Protein AF-A0A2S6AZ01-F1 (afdb_monomer)

Mean predicted aligned error: 3.07 Å

pLDDT: mean 93.53, std 9.2, range [55.09, 98.62]

Nearest PDB structures (foldseek):
  3mvp-assembly1_A  TM=8.977E-01  e=1.049E-03  Streptococcus mutans UA159
  3bni-assembly1_A  TM=9.869E-01  e=5.283E-03  Streptomyces coelicolor A3(2)
  5wm9-assembly1_A  TM=9.024E-01  e=1.297E-02  Mycobacterium tuberculosis H37Rv
  3qkx-assembly1_A  TM=9.005E-01  e=1.750E-02  Haemophilus influenzae
  7pt0-assembly1_A  TM=8.709E-01  e=4.561E-02  Streptomyces coelicolor

Sequence (66 aa):
MLPRKRPTQERSQRKFDALLAASR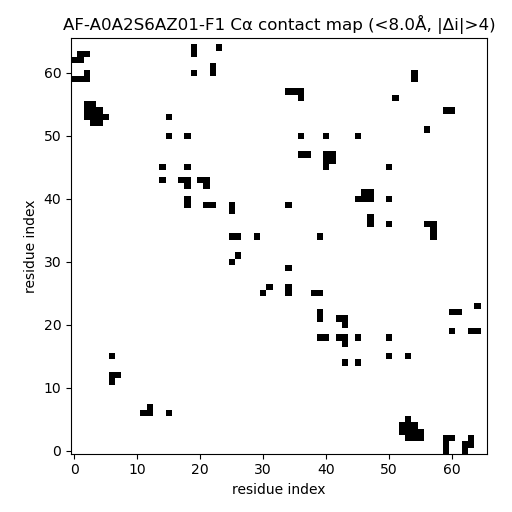DLLTDVGFESFTCEEVAARADVPIGTLYQFFANKYVIVCELN

Foldseek 3Di:
DAWLDDDPDPVLNLLLVLLLVLQVVVCVVPNDVPDFLVSSCVNSVHPSVSSCNTHVTPVNSVVVND

Structure (mmCIF, N/CA/C/O backbone):
data_AF-A0A2S6AZ01-F1
#
_entry.id   AF-A0A2S6AZ01-F1
#
loop_
_atom_site.group_PDB
_atom_site.id
_atom_site.type_symbol
_atom_site.label_atom_id
_atom_site.label_alt_id
_atom_site.label_comp_id
_atom_site.label_asym_id
_atom_site.label_entity_id
_atom_site.label_seq_id
_atom_site.pdbx_PDB_ins_code
_atom_site.Cartn_x
_atom_site.Cartn_y
_atom_site.Cartn_z
_atom_site.occupancy
_atom_site.B_iso_or_equiv
_atom_site.auth_seq_id
_atom_site.auth_comp_id
_atom_site.auth_asym_id
_atom_site.auth_atom_id
_atom_site.pdbx_PDB_model_num
ATOM 1 N N . MET A 1 1 ? 14.719 -5.964 2.025 1.00 55.09 1 MET A N 1
ATOM 2 C CA . MET A 1 1 ? 13.737 -4.859 2.008 1.00 55.09 1 MET A CA 1
ATOM 3 C C . MET A 1 1 ? 12.653 -5.217 3.003 1.00 55.09 1 MET A C 1
ATOM 5 O O . MET A 1 1 ? 12.004 -6.225 2.791 1.00 55.09 1 MET A O 1
ATOM 9 N N . LEU A 1 2 ? 12.528 -4.485 4.108 1.00 61.38 2 LEU A N 1
ATOM 10 C CA . LEU A 1 2 ? 11.532 -4.744 5.155 1.00 61.38 2 LEU A CA 1
ATOM 11 C C . LEU A 1 2 ? 10.675 -3.483 5.349 1.00 61.38 2 LEU A C 1
ATOM 13 O O . LEU A 1 2 ? 11.175 -2.382 5.085 1.00 61.38 2 LEU A O 1
ATOM 17 N N . PRO A 1 3 ? 9.416 -3.610 5.801 1.00 63.59 3 PRO A N 1
ATOM 18 C CA . PRO A 1 3 ? 8.582 -2.473 6.159 1.00 63.59 3 PRO A CA 1
ATOM 19 C C . PRO A 1 3 ? 9.281 -1.647 7.234 1.00 63.59 3 PRO A C 1
ATOM 21 O O . PRO A 1 3 ? 9.934 -2.179 8.133 1.00 63.59 3 PRO A O 1
ATOM 24 N N . ARG A 1 4 ? 9.133 -0.322 7.151 1.00 71.94 4 ARG A N 1
ATOM 25 C CA . ARG A 1 4 ? 9.778 0.617 8.084 1.00 71.94 4 ARG A CA 1
ATOM 26 C C . ARG A 1 4 ? 9.3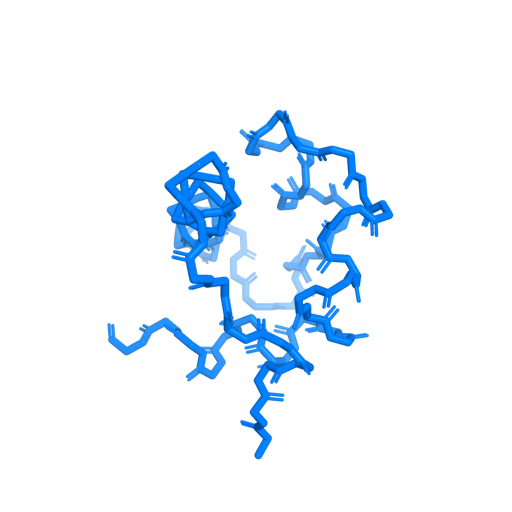23 0.375 9.521 1.00 71.94 4 ARG A C 1
ATOM 28 O O . ARG A 1 4 ? 10.073 0.641 10.457 1.00 71.94 4 ARG A O 1
ATOM 35 N N . LYS A 1 5 ? 8.094 -0.114 9.691 1.00 75.62 5 LYS A N 1
ATOM 36 C CA . LYS A 1 5 ? 7.507 -0.454 10.982 1.00 75.62 5 LYS A CA 1
ATOM 37 C C . LYS A 1 5 ? 6.462 -1.546 10.801 1.00 75.62 5 LYS A C 1
ATOM 39 O O . LYS A 1 5 ? 5.530 -1.366 10.023 1.00 75.62 5 LYS A O 1
ATOM 44 N N . ARG A 1 6 ? 6.571 -2.635 11.565 1.00 79.56 6 ARG A N 1
ATOM 45 C CA . ARG A 1 6 ? 5.447 -3.559 11.768 1.00 79.56 6 ARG A CA 1
ATOM 46 C C . ARG A 1 6 ? 4.592 -3.053 12.934 1.00 79.56 6 ARG A C 1
ATOM 48 O O . ARG A 1 6 ? 5.149 -2.738 13.991 1.00 79.56 6 ARG A O 1
ATOM 55 N N . PRO A 1 7 ? 3.275 -2.879 12.752 1.00 87.19 7 PRO A N 1
ATOM 56 C CA . PRO A 1 7 ? 2.408 -2.390 13.815 1.00 87.19 7 PRO A CA 1
ATOM 57 C C . PRO A 1 7 ? 2.265 -3.425 14.937 1.00 87.19 7 PRO A C 1
ATOM 59 O O . PRO A 1 7 ? 2.186 -4.618 14.681 1.00 87.19 7 PRO A O 1
ATOM 62 N N . THR A 1 8 ? 2.202 -2.950 16.181 1.00 89.62 8 THR A N 1
ATOM 63 C CA . THR A 1 8 ? 1.949 -3.783 17.374 1.00 89.62 8 THR A CA 1
ATOM 64 C C . THR A 1 8 ? 0.597 -3.498 18.025 1.00 89.62 8 THR A C 1
ATOM 66 O O . THR A 1 8 ? 0.134 -4.260 18.864 1.00 89.62 8 THR A O 1
ATOM 69 N N . GLN A 1 9 ? -0.033 -2.379 17.663 1.00 93.69 9 GLN A N 1
ATOM 70 C CA . GLN A 1 9 ? -1.344 -1.984 18.165 1.00 93.69 9 GLN A CA 1
ATOM 71 C C . GLN A 1 9 ? -2.422 -2.405 17.172 1.00 93.69 9 GLN A C 1
ATOM 73 O O . GLN A 1 9 ? -2.278 -2.162 15.972 1.00 93.69 9 GLN A O 1
ATOM 78 N N . GLU A 1 10 ? -3.539 -2.918 17.684 1.00 93.38 10 GLU A N 1
ATOM 79 C CA . GLU A 1 10 ? -4.634 -3.481 16.888 1.00 93.38 10 GLU A CA 1
ATOM 80 C C . GLU A 1 10 ? -5.142 -2.528 15.794 1.00 93.38 10 GLU A C 1
ATOM 82 O O . GLU A 1 10 ? -5.239 -2.901 14.628 1.00 93.38 10 GLU A O 1
ATOM 87 N N . ARG A 1 11 ? -5.394 -1.253 16.123 1.00 92.12 11 ARG A N 1
ATOM 88 C CA . ARG A 1 11 ? -5.860 -0.265 15.132 1.00 92.12 11 ARG A CA 1
ATOM 89 C C . ARG A 1 11 ? -4.867 -0.070 13.985 1.00 92.12 11 ARG A C 1
ATOM 91 O O . ARG A 1 11 ? -5.269 0.142 12.845 1.00 92.12 11 ARG A O 1
ATOM 98 N N . SER A 1 12 ? -3.577 -0.079 14.301 1.00 93.69 12 SER A N 1
ATOM 99 C CA . SER A 1 12 ? -2.509 0.094 13.318 1.00 93.69 12 SER A CA 1
ATOM 100 C C . SER A 1 12 ? -2.370 -1.157 12.447 1.00 93.69 12 SER A C 1
ATOM 102 O O . SER A 1 12 ? -2.168 -1.050 11.241 1.00 93.69 12 SER A O 1
ATOM 104 N N . GLN A 1 13 ? -2.579 -2.330 13.047 1.00 95.19 13 GLN A N 1
ATOM 105 C CA . GLN A 1 13 ? -2.585 -3.614 12.358 1.00 95.19 13 GLN A CA 1
ATOM 106 C C . GLN A 1 13 ? -3.739 -3.723 11.360 1.00 95.19 13 GLN A C 1
ATOM 108 O O . GLN A 1 13 ? -3.485 -3.988 10.195 1.00 95.19 13 GLN A O 1
ATOM 113 N N . ARG A 1 14 ? -4.963 -3.335 11.745 1.00 96.56 14 ARG A N 1
ATOM 114 C CA . ARG A 1 14 ? -6.112 -3.290 10.819 1.00 96.56 14 ARG A CA 1
ATOM 115 C C . ARG A 1 14 ? -5.835 -2.456 9.562 1.00 96.56 14 ARG A C 1
ATOM 117 O O . ARG A 1 14 ? -6.216 -2.852 8.469 1.00 96.56 14 ARG A O 1
ATOM 124 N N . LYS A 1 15 ? -5.160 -1.306 9.702 1.00 96.94 15 LYS A N 1
ATOM 125 C CA . LYS A 1 15 ? -4.771 -0.470 8.550 1.00 96.94 15 LYS A CA 1
ATOM 126 C C . LYS A 1 15 ? -3.704 -1.136 7.687 1.00 96.94 15 LYS A C 1
ATOM 128 O O . LYS A 1 15 ? -3.767 -1.042 6.469 1.00 96.94 15 LYS A O 1
ATOM 133 N N . PHE A 1 16 ? -2.714 -1.761 8.315 1.00 96.69 16 PHE A N 1
ATOM 134 C CA . PHE A 1 16 ? -1.664 -2.488 7.610 1.00 96.69 16 PHE A CA 1
ATOM 135 C C . PHE A 1 16 ? -2.253 -3.651 6.801 1.00 96.69 16 PHE A C 1
ATOM 137 O O . PHE A 1 16 ? -1.969 -3.768 5.614 1.00 96.69 16 PHE A O 1
ATOM 144 N N . ASP A 1 17 ? -3.153 -4.425 7.403 1.00 96.88 17 ASP A N 1
ATOM 145 C CA . ASP A 1 17 ? -3.837 -5.538 6.745 1.00 96.88 17 ASP A CA 1
ATOM 146 C C . ASP A 1 17 ? -4.732 -5.052 5.594 1.00 96.88 17 ASP A C 1
ATOM 148 O O . ASP A 1 17 ? -4.699 -5.631 4.509 1.00 96.88 17 ASP A O 1
ATOM 152 N N . ALA A 1 18 ? -5.467 -3.947 5.785 1.00 98.12 18 ALA A N 1
ATOM 153 C CA . ALA A 1 18 ? -6.271 -3.326 4.729 1.00 98.12 18 ALA A CA 1
ATOM 154 C C . ALA A 1 18 ? -5.416 -2.884 3.528 1.00 98.12 18 ALA A C 1
ATOM 156 O O . ALA A 1 18 ? -5.788 -3.125 2.382 1.00 98.12 18 ALA A O 1
ATOM 157 N N . LEU A 1 19 ? -4.242 -2.293 3.781 1.00 98.25 19 LEU A N 1
ATOM 158 C CA . LEU A 1 19 ? -3.291 -1.925 2.730 1.00 98.25 19 LEU A CA 1
ATOM 159 C C . LEU A 1 19 ? -2.785 -3.155 1.966 1.00 98.25 19 LEU A C 1
ATOM 161 O O . LEU A 1 19 ? -2.727 -3.116 0.740 1.00 98.25 19 LEU A O 1
ATOM 165 N N . LEU A 1 20 ? -2.441 -4.251 2.652 1.00 97.81 20 LEU A N 1
ATOM 166 C CA . LEU A 1 20 ? -1.998 -5.483 1.987 1.00 97.81 20 LEU A CA 1
ATOM 167 C C . LEU A 1 20 ? -3.119 -6.148 1.178 1.00 97.81 20 LEU A C 1
ATOM 169 O O . LEU A 1 20 ? -2.853 -6.660 0.093 1.00 97.81 20 LEU A O 1
ATOM 173 N N . ALA A 1 21 ? -4.358 -6.132 1.676 1.00 98.38 21 ALA A N 1
ATOM 174 C CA . ALA A 1 21 ? -5.513 -6.652 0.945 1.00 98.38 21 ALA A CA 1
ATOM 175 C C . ALA A 1 21 ? -5.749 -5.854 -0.346 1.00 98.38 21 ALA A C 1
ATOM 177 O O . ALA A 1 21 ? -5.666 -6.420 -1.433 1.00 98.38 21 ALA A O 1
ATOM 178 N N . ALA A 1 22 ? -5.876 -4.527 -0.238 1.00 98.50 22 ALA A N 1
ATOM 179 C CA . ALA A 1 22 ? -6.033 -3.640 -1.391 1.00 98.50 22 ALA A CA 1
ATOM 180 C C . ALA A 1 22 ? -4.874 -3.760 -2.395 1.00 98.50 22 ALA A C 1
ATOM 182 O O . ALA A 1 22 ? -5.066 -3.616 -3.602 1.00 98.50 22 ALA A O 1
ATOM 183 N N . SER A 1 23 ? -3.664 -4.046 -1.906 1.00 98.44 23 SER A N 1
ATOM 184 C CA . SER A 1 23 ? -2.495 -4.242 -2.762 1.00 98.44 23 SER A CA 1
ATOM 185 C C . SER A 1 23 ? -2.574 -5.513 -3.605 1.00 98.44 23 SER A C 1
ATOM 187 O O . SER A 1 23 ? -2.177 -5.481 -4.768 1.00 98.44 23 SER A O 1
ATOM 189 N N . ARG A 1 24 ? -3.083 -6.623 -3.051 1.00 98.25 24 ARG A N 1
ATOM 190 C CA . ARG A 1 24 ? -3.288 -7.870 -3.812 1.00 98.25 24 ARG A CA 1
ATOM 191 C C . ARG A 1 24 ? -4.325 -7.683 -4.907 1.00 98.25 24 ARG A C 1
ATOM 193 O O . ARG A 1 24 ? -4.083 -8.0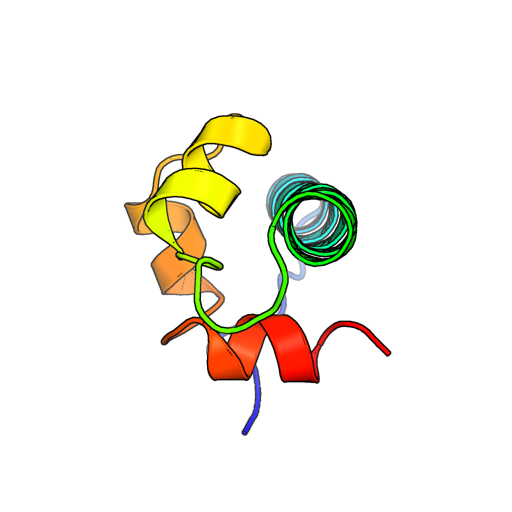89 -6.044 1.00 98.25 24 ARG A O 1
ATOM 200 N N . ASP A 1 25 ? -5.428 -7.026 -4.567 1.00 98.25 25 ASP A N 1
ATOM 201 C CA . ASP A 1 25 ? -6.508 -6.760 -5.512 1.00 98.25 25 ASP A CA 1
ATOM 202 C C . ASP A 1 25 ? -5.999 -5.868 -6.651 1.00 98.25 25 ASP A C 1
ATOM 204 O O . ASP A 1 25 ? -6.085 -6.234 -7.820 1.00 98.25 25 ASP A O 1
ATOM 208 N N . LEU A 1 26 ? -5.328 -4.757 -6.321 1.00 98.38 26 LEU A N 1
ATOM 209 C CA . LEU A 1 26 ? -4.761 -3.856 -7.325 1.00 98.38 26 LEU A CA 1
ATOM 210 C C . LEU A 1 26 ? -3.721 -4.535 -8.222 1.00 98.38 26 LEU A C 1
ATOM 212 O O . LEU A 1 26 ? -3.743 -4.328 -9.433 1.00 98.38 26 LEU A O 1
ATOM 216 N N . LEU A 1 27 ? -2.818 -5.350 -7.670 1.00 97.81 27 LEU A N 1
ATOM 217 C CA . LEU A 1 27 ? -1.850 -6.085 -8.492 1.00 97.81 27 LEU A CA 1
ATOM 218 C C . LEU A 1 27 ? -2.530 -7.030 -9.479 1.00 97.81 27 LEU A C 1
ATOM 220 O O . LEU A 1 27 ? -2.049 -7.166 -10.602 1.00 97.81 27 LEU A O 1
ATOM 224 N N . THR A 1 28 ? -3.627 -7.662 -9.067 1.00 97.62 28 THR A N 1
ATOM 225 C CA . THR A 1 28 ? -4.407 -8.558 -9.926 1.00 97.62 28 THR A CA 1
ATOM 226 C C . THR A 1 28 ? -5.128 -7.776 -11.025 1.00 97.62 28 THR A C 1
ATOM 228 O O . THR A 1 28 ? -5.153 -8.225 -12.169 1.00 97.62 28 THR A O 1
ATOM 231 N N . ASP A 1 29 ? -5.647 -6.588 -10.707 1.00 98.00 29 ASP A N 1
ATOM 232 C CA . ASP A 1 29 ? -6.395 -5.753 -11.649 1.00 98.00 29 ASP A CA 1
ATOM 233 C C . ASP A 1 29 ? -5.512 -5.103 -12.722 1.00 98.00 29 ASP A C 1
ATOM 235 O O . ASP A 1 29 ? -5.893 -5.054 -13.892 1.00 98.00 29 ASP A O 1
ATOM 239 N N . VAL A 1 30 ? -4.361 -4.540 -12.329 1.00 97.56 30 VAL A N 1
ATOM 240 C CA . VAL A 1 30 ? -3.578 -3.644 -13.207 1.00 97.56 30 VAL A CA 1
ATOM 241 C C . VAL A 1 30 ? -2.130 -4.081 -13.436 1.00 97.56 30 VAL A C 1
ATOM 243 O O . VAL A 1 30 ? -1.426 -3.466 -14.240 1.00 97.56 30 VAL A O 1
ATOM 246 N N . GLY A 1 31 ? -1.665 -5.126 -12.748 1.0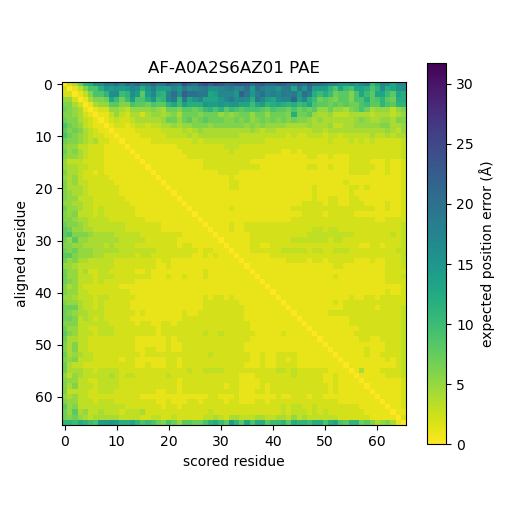0 97.25 31 GLY A N 1
ATOM 247 C CA . GLY A 1 31 ? -0.275 -5.574 -12.797 1.00 97.25 31 GLY A CA 1
ATOM 248 C C . GLY A 1 31 ? 0.710 -4.642 -12.077 1.00 97.25 31 GLY A C 1
ATOM 249 O O . GLY A 1 31 ? 0.374 -3.568 -11.581 1.00 97.25 31 GLY A O 1
ATOM 250 N N . PHE A 1 32 ? 1.978 -5.059 -12.005 1.00 96.75 32 PHE A N 1
ATOM 251 C CA . PHE A 1 32 ? 3.005 -4.370 -11.208 1.00 96.75 32 PHE A CA 1
ATOM 252 C C . PHE A 1 32 ? 3.447 -3.004 -11.770 1.00 96.75 32 PHE A C 1
ATOM 254 O O . PHE A 1 32 ? 3.836 -2.108 -11.010 1.00 96.75 32 PHE A O 1
ATOM 261 N N . GLU A 1 33 ? 3.413 -2.825 -13.092 1.00 96.88 33 GLU A N 1
ATOM 262 C CA . GLU A 1 33 ? 3.834 -1.568 -13.722 1.00 96.88 33 GLU A CA 1
ATOM 263 C C . GLU A 1 33 ? 2.915 -0.414 -13.309 1.00 96.88 33 GLU A C 1
ATOM 265 O O . GLU A 1 33 ? 3.401 0.590 -12.779 1.00 96.88 33 GLU A O 1
ATOM 270 N N . SER A 1 34 ? 1.601 -0.621 -13.431 1.00 97.38 34 SER A N 1
ATOM 271 C CA . SER A 1 34 ? 0.550 0.341 -13.072 1.00 97.38 34 SER A CA 1
ATOM 272 C C . SER A 1 34 ? 0.247 0.406 -11.569 1.00 97.38 34 SER A C 1
ATOM 274 O O . SER A 1 34 ? -0.512 1.265 -11.131 1.00 97.38 34 SER A O 1
ATOM 276 N N . PHE A 1 35 ? 0.835 -0.477 -10.760 1.00 98.25 35 PHE A N 1
ATOM 277 C CA . PHE A 1 35 ? 0.673 -0.483 -9.306 1.00 98.25 35 PHE A CA 1
ATOM 278 C C . PHE A 1 35 ? 1.360 0.736 -8.663 1.00 98.25 35 PHE A C 1
ATOM 280 O O . PHE A 1 35 ? 2.576 0.924 -8.815 1.00 98.25 35 PHE A O 1
ATOM 287 N N . THR A 1 36 ? 0.603 1.542 -7.909 1.00 98.31 36 THR A N 1
ATOM 288 C CA . THR A 1 36 ? 1.081 2.760 -7.224 1.00 98.31 36 THR A CA 1
ATOM 289 C C . THR A 1 36 ? 0.673 2.785 -5.750 1.00 98.31 36 THR A C 1
ATOM 291 O O . THR A 1 36 ? -0.333 2.199 -5.354 1.00 98.31 36 THR A O 1
ATOM 294 N N . CYS A 1 37 ? 1.455 3.476 -4.912 1.00 98.19 37 CYS A N 1
ATOM 295 C CA . CYS A 1 37 ? 1.138 3.623 -3.487 1.00 98.19 37 CYS A CA 1
ATOM 29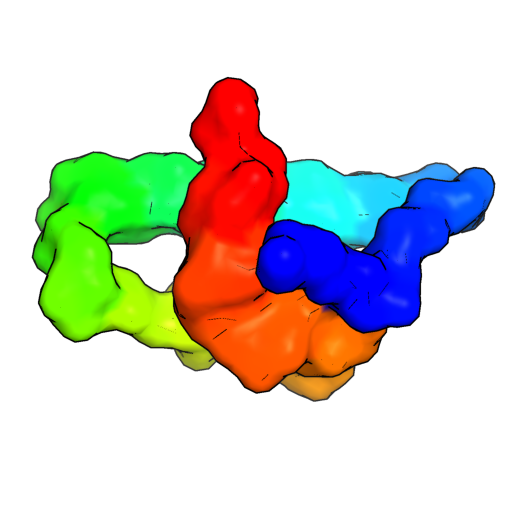6 C C . CYS A 1 37 ? -0.134 4.457 -3.276 1.00 98.19 37 CYS A C 1
ATOM 298 O O . CYS A 1 37 ? -0.906 4.192 -2.361 1.00 98.19 37 CYS A O 1
ATOM 300 N N . GLU A 1 38 ? -0.341 5.466 -4.118 1.00 98.50 38 GLU A N 1
ATOM 301 C CA . GLU A 1 38 ? -1.503 6.349 -4.114 1.00 98.50 38 GLU A CA 1
ATOM 302 C C . GLU A 1 38 ? -2.802 5.547 -4.264 1.00 98.50 38 GLU A C 1
ATOM 304 O O . GLU A 1 38 ? -3.714 5.696 -3.452 1.00 98.50 38 GLU A O 1
ATOM 309 N N . GLU A 1 39 ? -2.852 4.652 -5.252 1.00 98.44 39 GLU A N 1
ATOM 310 C CA . GLU A 1 39 ? -4.029 3.833 -5.547 1.00 98.44 39 GLU A CA 1
ATOM 311 C C . GLU A 1 39 ? -4.282 2.788 -4.448 1.00 98.44 39 GLU A C 1
ATOM 313 O O . GLU A 1 39 ? -5.423 2.584 -4.036 1.00 98.44 39 GLU A O 1
ATOM 318 N N . VAL A 1 40 ? -3.223 2.180 -3.895 1.00 98.56 40 VAL A N 1
ATOM 319 C CA . VAL A 1 40 ? -3.340 1.283 -2.730 1.00 98.56 40 VAL A CA 1
ATOM 320 C C . VAL A 1 40 ? -3.948 2.011 -1.533 1.00 98.56 40 VAL A C 1
ATOM 322 O O . VAL A 1 40 ? -4.874 1.502 -0.903 1.00 98.56 40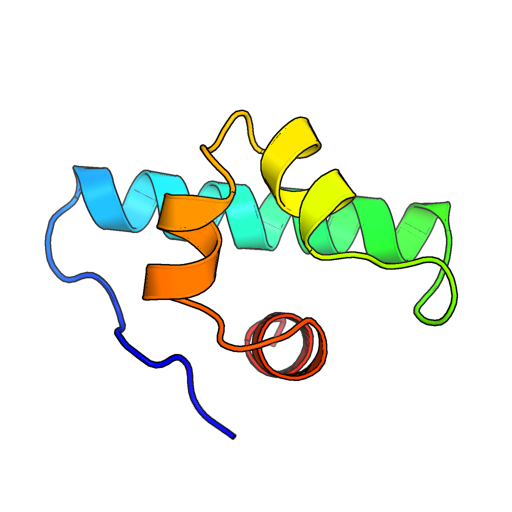 VAL A O 1
ATOM 325 N N . ALA A 1 41 ? -3.426 3.195 -1.203 1.00 98.62 41 ALA A N 1
ATOM 326 C CA . ALA A 1 41 ? -3.907 3.992 -0.080 1.00 98.62 41 ALA A CA 1
ATOM 327 C C . ALA A 1 41 ? -5.383 4.376 -0.262 1.00 98.62 41 ALA A C 1
ATOM 329 O O . ALA A 1 41 ? -6.174 4.226 0.670 1.00 98.62 41 ALA A O 1
ATOM 330 N N . ALA A 1 42 ? -5.752 4.811 -1.470 1.00 98.56 42 ALA A N 1
ATOM 331 C CA . ALA A 1 42 ? -7.122 5.161 -1.817 1.00 98.56 42 ALA A CA 1
ATOM 332 C C . ALA A 1 42 ? -8.077 3.963 -1.680 1.00 98.56 42 ALA A C 1
ATOM 334 O O . ALA A 1 42 ? -9.105 4.078 -1.018 1.00 98.56 42 ALA A O 1
ATOM 335 N N . ARG A 1 43 ? -7.719 2.796 -2.232 1.00 98.25 43 ARG A N 1
ATOM 336 C CA . ARG A 1 43 ? -8.544 1.574 -2.160 1.00 98.25 43 ARG A CA 1
ATOM 337 C C . ARG A 1 43 ? -8.693 1.022 -0.748 1.00 98.25 43 ARG A C 1
ATOM 339 O O . ARG A 1 43 ? -9.741 0.482 -0.414 1.00 98.25 43 ARG A O 1
ATOM 346 N N . ALA A 1 44 ? -7.663 1.165 0.080 1.00 98.12 44 ALA A N 1
ATOM 347 C CA . ALA A 1 44 ? -7.709 0.746 1.476 1.00 98.12 44 ALA A CA 1
ATOM 348 C C . ALA A 1 44 ? -8.464 1.730 2.392 1.00 98.12 44 ALA A C 1
ATOM 350 O O . ALA A 1 44 ? -8.584 1.448 3.583 1.00 98.12 44 ALA A O 1
ATOM 351 N N . ASP A 1 45 ? -8.910 2.885 1.879 1.00 98.00 45 ASP A N 1
ATOM 352 C CA . ASP A 1 45 ? -9.421 4.015 2.672 1.00 98.00 45 ASP A CA 1
ATOM 353 C C . ASP A 1 45 ? -8.451 4.422 3.805 1.00 98.00 45 ASP A C 1
ATOM 355 O O . ASP A 1 45 ? -8.807 4.679 4.959 1.00 98.00 45 ASP A O 1
ATOM 359 N N . VAL A 1 46 ? -7.153 4.432 3.485 1.00 98.00 46 VAL A N 1
ATOM 360 C CA . VAL A 1 46 ? -6.076 4.785 4.414 1.00 98.00 46 VAL A CA 1
ATOM 361 C C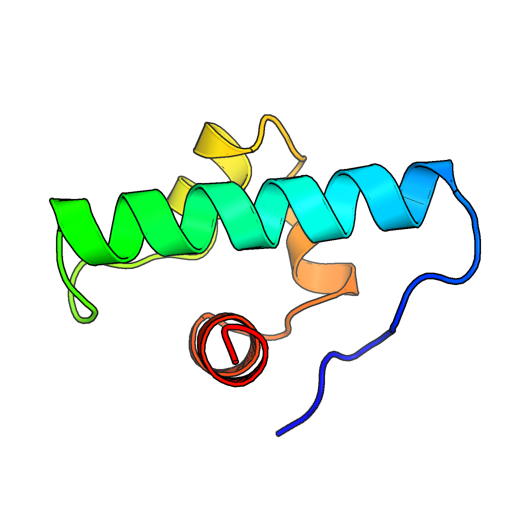 . VAL A 1 46 ? -5.356 6.027 3.893 1.00 98.00 46 VAL A C 1
ATOM 363 O O . VAL A 1 46 ? -4.933 6.052 2.742 1.00 98.00 46 VAL A O 1
ATOM 366 N N . PRO A 1 47 ? -5.110 7.056 4.729 1.00 98.00 47 PRO A N 1
ATOM 367 C CA . PRO A 1 47 ? -4.351 8.221 4.289 1.00 98.00 47 PRO A CA 1
ATOM 368 C C . PRO A 1 47 ? -2.973 7.818 3.759 1.00 98.00 47 PRO A C 1
ATOM 370 O O . PRO A 1 47 ? -2.245 7.089 4.438 1.00 98.00 47 PRO A O 1
ATOM 373 N N . ILE A 1 48 ? -2.563 8.358 2.609 1.00 97.81 48 ILE A N 1
ATOM 374 C CA . ILE A 1 48 ? -1.285 7.999 1.970 1.00 97.81 48 ILE A CA 1
ATOM 375 C C . ILE A 1 48 ? -0.070 8.217 2.890 1.00 97.81 48 ILE A C 1
ATOM 377 O O . ILE A 1 48 ? 0.856 7.411 2.918 1.00 97.81 48 ILE A O 1
ATOM 381 N N . GLY A 1 49 ? -0.105 9.244 3.746 1.00 96.88 49 GLY A N 1
ATOM 382 C CA . GLY A 1 49 ? 0.930 9.456 4.761 1.00 96.88 49 GLY A CA 1
ATOM 383 C C . GLY A 1 49 ? 1.021 8.319 5.788 1.00 96.88 49 GLY A C 1
ATOM 384 O O . GLY A 1 49 ? 2.108 8.025 6.274 1.00 96.88 49 GLY A O 1
ATOM 385 N N . THR A 1 50 ? -0.093 7.644 6.095 1.00 95.81 50 THR A N 1
ATOM 386 C CA . THR A 1 50 ? -0.103 6.445 6.952 1.00 95.81 50 THR A CA 1
ATOM 387 C C . THR A 1 50 ? 0.508 5.248 6.226 1.00 95.81 50 THR A C 1
ATOM 389 O O . THR A 1 50 ? 1.280 4.517 6.837 1.00 95.81 50 THR A O 1
ATOM 392 N N . LEU A 1 51 ? 0.240 5.073 4.925 1.00 97.19 51 LEU A N 1
ATOM 393 C CA . LEU A 1 51 ? 0.903 4.046 4.112 1.00 97.19 51 LEU A CA 1
ATOM 394 C C . LEU A 1 51 ? 2.424 4.215 4.174 1.00 97.19 51 LEU A C 1
ATOM 396 O O . LEU A 1 51 ? 3.130 3.258 4.490 1.00 97.19 51 LEU A O 1
ATOM 400 N N . TYR A 1 52 ? 2.927 5.438 3.977 1.00 95.75 52 TYR A N 1
ATOM 401 C CA . TYR A 1 52 ? 4.368 5.713 3.996 1.00 95.75 52 TYR A CA 1
ATOM 402 C C . TYR A 1 52 ? 5.041 5.510 5.365 1.00 95.75 52 TYR A C 1
ATOM 404 O O . TYR A 1 52 ? 6.260 5.321 5.432 1.00 95.75 52 TYR A O 1
ATOM 412 N N . GLN A 1 53 ? 4.278 5.482 6.464 1.00 94.25 53 GLN A N 1
ATOM 413 C CA . GLN A 1 53 ? 4.809 5.081 7.775 1.00 94.25 53 GLN A CA 1
ATOM 414 C C . GLN A 1 53 ? 5.158 3.586 7.827 1.00 94.25 53 GLN A C 1
ATOM 416 O O . GLN A 1 53 ? 6.041 3.197 8.594 1.00 94.25 53 GLN A O 1
ATOM 421 N N . PHE A 1 54 ? 4.496 2.757 7.016 1.00 94.38 54 PHE A N 1
ATOM 422 C CA . PHE A 1 54 ? 4.727 1.315 6.932 1.00 94.38 54 PHE A CA 1
ATOM 423 C C . PHE A 1 54 ? 5.641 0.946 5.761 1.00 94.38 54 PHE A C 1
ATOM 425 O O . PHE A 1 54 ? 6.618 0.216 5.943 1.00 94.38 54 PHE A O 1
ATOM 4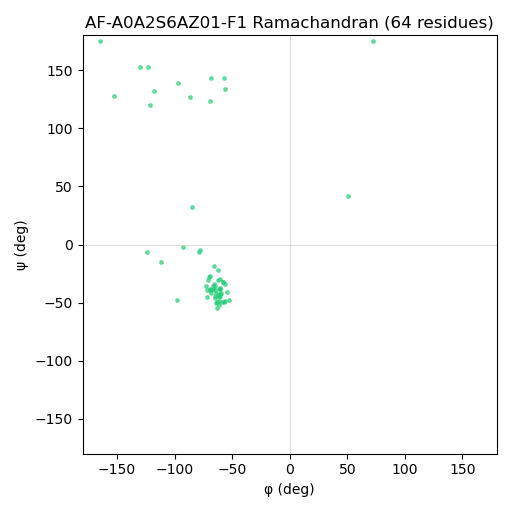32 N N . PHE A 1 55 ? 5.370 1.492 4.576 1.00 95.94 55 PHE A N 1
ATOM 433 C CA . PHE A 1 55 ? 6.006 1.099 3.322 1.00 95.94 55 PHE A CA 1
ATOM 434 C C . PHE A 1 55 ? 6.704 2.290 2.674 1.00 95.94 55 PHE A C 1
ATOM 436 O O . PHE A 1 55 ? 6.080 3.291 2.347 1.00 95.94 55 PHE A O 1
ATOM 443 N N . ALA A 1 56 ? 8.018 2.191 2.465 1.00 94.88 56 ALA A N 1
ATOM 444 C CA . ALA A 1 56 ? 8.787 3.294 1.886 1.00 94.88 56 ALA A CA 1
ATOM 445 C C . ALA A 1 56 ? 8.468 3.539 0.400 1.00 94.88 56 ALA A C 1
ATOM 447 O O . ALA A 1 56 ? 8.655 4.646 -0.093 1.00 94.88 56 ALA A O 1
ATOM 448 N N . ASN A 1 57 ? 8.053 2.495 -0.316 1.00 95.56 57 ASN A N 1
ATOM 449 C CA . ASN A 1 57 ? 7.703 2.518 -1.732 1.00 95.56 57 ASN A CA 1
ATOM 450 C C . ASN A 1 57 ? 6.927 1.240 -2.089 1.00 95.56 57 ASN A C 1
ATOM 452 O O . ASN A 1 57 ? 6.818 0.320 -1.272 1.00 95.56 57 ASN A O 1
ATOM 456 N N . LYS A 1 58 ? 6.455 1.165 -3.337 1.00 96.00 58 LYS A N 1
ATOM 457 C CA . LYS A 1 58 ? 5.668 0.034 -3.833 1.00 96.00 58 LYS A CA 1
ATOM 458 C C . LYS A 1 58 ? 6.370 -1.323 -3.742 1.00 96.00 58 LYS A C 1
ATOM 460 O O . LYS A 1 58 ? 5.714 -2.324 -3.487 1.00 96.00 58 LYS A O 1
ATOM 465 N N . TYR A 1 59 ? 7.696 -1.364 -3.877 1.00 96.50 59 TYR A N 1
ATOM 466 C CA . TYR A 1 59 ? 8.462 -2.610 -3.777 1.00 96.50 59 TYR A CA 1
ATOM 467 C C . TYR A 1 59 ? 8.383 -3.208 -2.369 1.00 96.50 59 TYR A C 1
ATOM 469 O O . TYR A 1 59 ? 8.239 -4.417 -2.226 1.00 96.50 59 TYR A O 1
ATOM 477 N N . VAL A 1 60 ? 8.414 -2.367 -1.327 1.00 95.56 60 VAL A N 1
ATOM 478 C CA . VAL A 1 60 ? 8.285 -2.831 0.066 1.00 95.56 60 VAL A CA 1
ATOM 479 C C . VAL A 1 60 ? 6.906 -3.435 0.328 1.00 95.56 60 VAL A C 1
ATOM 481 O O . VAL A 1 60 ? 6.818 -4.407 1.068 1.00 95.56 60 VAL A O 1
ATOM 484 N N . ILE A 1 61 ? 5.851 -2.890 -0.288 1.00 96.19 61 ILE A N 1
ATOM 485 C CA . ILE A 1 61 ? 4.500 -3.459 -0.194 1.00 96.19 61 ILE A CA 1
ATOM 486 C C . ILE A 1 61 ? 4.498 -4.871 -0.780 1.00 96.19 61 ILE A C 1
ATOM 488 O O . ILE A 1 61 ? 4.103 -5.811 -0.101 1.00 96.19 61 ILE A O 1
ATOM 492 N N . VAL A 1 62 ? 5.003 -5.029 -2.009 1.00 95.69 62 VAL A N 1
ATOM 493 C CA . VAL A 1 62 ? 5.035 -6.326 -2.703 1.00 95.69 62 VAL A CA 1
ATOM 494 C C . VAL A 1 62 ? 5.862 -7.363 -1.947 1.00 95.69 62 VAL A C 1
ATOM 496 O O . VAL A 1 62 ? 5.448 -8.513 -1.859 1.00 95.69 62 VAL A O 1
ATOM 499 N N . CYS A 1 63 ? 6.983 -6.973 -1.337 1.00 93.62 63 CYS A N 1
ATOM 500 C CA . CYS A 1 63 ? 7.767 -7.881 -0.498 1.00 93.62 63 CYS A CA 1
ATOM 501 C C . CYS A 1 63 ? 7.014 -8.404 0.739 1.00 93.62 63 CYS A C 1
ATOM 503 O O . CYS A 1 63 ? 7.416 -9.427 1.281 1.00 93.62 63 CYS A O 1
ATOM 505 N N . GLU A 1 64 ? 5.963 -7.725 1.209 1.00 94.31 64 GLU A N 1
ATOM 506 C CA . GLU A 1 64 ? 5.147 -8.182 2.345 1.00 94.31 64 GLU A CA 1
ATOM 507 C C . GLU A 1 64 ? 3.923 -9.014 1.906 1.00 94.31 64 GLU A C 1
ATOM 509 O O . GLU A 1 64 ? 3.199 -9.523 2.760 1.00 94.31 64 GLU A O 1
ATOM 514 N N . LEU A 1 65 ? 3.695 -9.201 0.598 1.00 91.94 65 LEU A N 1
ATOM 515 C CA . LEU A 1 65 ? 2.575 -9.976 0.043 1.00 91.94 65 LEU A CA 1
ATOM 516 C C . LEU A 1 65 ? 2.830 -11.489 -0.045 1.00 91.94 65 LEU A C 1
ATOM 518 O O . LEU A 1 65 ? 2.306 -12.126 -0.956 1.00 91.94 65 LEU A O 1
ATOM 522 N N . ASN A 1 66 ? 3.605 -12.046 0.891 1.00 74.06 66 ASN A N 1
ATOM 523 C CA . ASN A 1 66 ? 3.868 -13.490 0.981 1.00 74.06 66 ASN A CA 1
ATOM 524 C C . ASN A 1 66 ? 2.606 -14.347 0.820 1.00 74.06 66 ASN A C 1
ATOM 526 O O . ASN A 1 66 ? 1.542 -13.948 1.361 1.00 74.06 66 ASN A O 1
#

Radius of gyration: 10.68 Å; Cα contacts (8 Å, |Δi|>4): 70; chains: 1; bounding box: 23×23×32 Å

Solvent-accessible surface area (backbone atoms only — not comparable to full-atom values): 3799 Å² total; per-residue (Å²): 129,73,55,74,46,82,67,88,48,68,76,52,36,56,52,52,52,35,37,54,51,32,40,54,52,44,39,71,74,58,32,74,86,72,51,48,58,64,58,24,18,59,70,36,76,40,60,54,72,59,48,52,57,29,27,88,47,60,66,35,50,60,67,69,66,119

Secondary structure (DSSP, 8-state):
-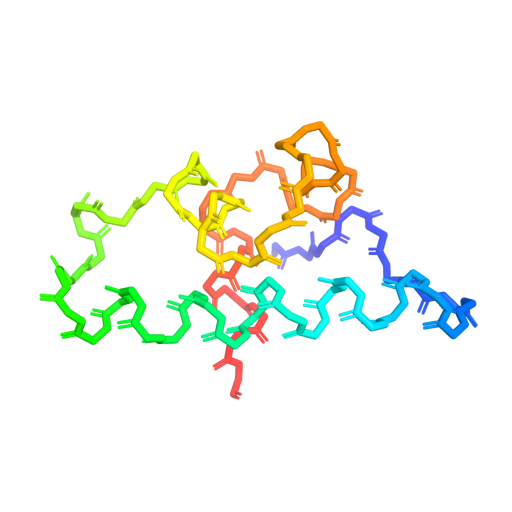--S----SHHHHHHHHHHHHHHHHHHHHHHHHH--HHHHHHHTT--HHHHHHH-SSHHHHHHT--